Protein AF-A0A932MES5-F1 (afdb_monomer_lite)

Structure (mmCIF, N/CA/C/O backbone):
data_AF-A0A932MES5-F1
#
_entry.id   AF-A0A932MES5-F1
#
loop_
_atom_site.group_PDB
_atom_site.id
_atom_site.type_symbol
_atom_site.label_atom_id
_atom_site.label_alt_id
_atom_site.label_comp_id
_atom_site.label_asym_id
_atom_site.label_entity_id
_atom_site.label_seq_id
_atom_site.pdbx_PDB_ins_code
_atom_site.Cartn_x
_atom_site.Cartn_y
_atom_site.Cartn_z
_atom_site.occupancy
_atom_site.B_iso_or_equiv
_atom_site.auth_seq_id
_atom_site.auth_comp_id
_atom_site.auth_asym_id
_atom_site.auth_atom_id
_atom_site.pdbx_PDB_model_num
ATOM 1 N N . MET A 1 1 ? 33.179 -8.301 -32.224 1.00 54.38 1 MET A N 1
ATOM 2 C CA . MET A 1 1 ? 32.586 -8.571 -30.890 1.00 54.38 1 MET A CA 1
ATOM 3 C C . MET A 1 1 ? 31.951 -7.328 -30.224 1.00 54.38 1 MET A C 1
ATOM 5 O O . MET A 1 1 ? 31.752 -7.349 -29.020 1.00 54.38 1 MET A O 1
ATOM 9 N N . GLY A 1 2 ? 31.568 -6.268 -30.960 1.00 67.69 2 GLY A N 1
ATOM 10 C CA . GLY A 1 2 ? 31.104 -4.998 -30.355 1.00 67.69 2 GLY A CA 1
ATOM 11 C C . GLY A 1 2 ? 29.586 -4.831 -30.155 1.00 67.69 2 GLY A C 1
ATOM 12 O O . GLY A 1 2 ? 29.163 -4.192 -29.198 1.00 67.69 2 GLY A O 1
ATOM 13 N N . ASN A 1 3 ? 28.742 -5.443 -30.995 1.00 71.44 3 ASN A N 1
ATOM 14 C CA . ASN A 1 3 ? 27.302 -5.118 -31.017 1.00 71.44 3 ASN A CA 1
ATOM 15 C C . ASN A 1 3 ? 26.481 -5.723 -29.865 1.00 71.44 3 ASN A C 1
ATOM 17 O O . ASN A 1 3 ? 25.487 -5.134 -29.449 1.00 71.44 3 ASN A O 1
ATOM 21 N N . ARG A 1 4 ? 26.893 -6.869 -29.306 1.00 77.69 4 ARG A N 1
ATOM 22 C CA . ARG A 1 4 ? 26.153 -7.522 -28.206 1.00 77.69 4 ARG A CA 1
ATOM 23 C C . ARG A 1 4 ? 26.232 -6.750 -26.885 1.00 77.69 4 ARG A C 1
ATOM 25 O O . ARG A 1 4 ? 25.272 -6.759 -26.124 1.00 77.69 4 ARG A O 1
ATOM 32 N N . GLY A 1 5 ? 27.347 -6.063 -26.624 1.00 85.31 5 GLY A N 1
ATOM 33 C CA . GLY A 1 5 ? 27.513 -5.255 -25.410 1.00 85.31 5 GLY A CA 1
ATOM 34 C C . GLY A 1 5 ? 26.623 -4.011 -25.408 1.00 85.31 5 GLY A C 1
ATOM 35 O O . GLY A 1 5 ? 25.997 -3.701 -24.397 1.00 85.31 5 GLY A O 1
ATOM 36 N N . LEU A 1 6 ? 26.507 -3.347 -26.562 1.00 88.19 6 LEU A N 1
ATOM 37 C CA . LEU A 1 6 ? 25.660 -2.165 -26.730 1.00 88.19 6 LEU A CA 1
ATOM 38 C C . LEU A 1 6 ? 24.169 -2.504 -26.613 1.00 88.19 6 LEU A C 1
ATOM 40 O O . LEU A 1 6 ? 23.436 -1.785 -25.935 1.00 88.19 6 LEU A O 1
ATOM 44 N N . LEU A 1 7 ? 23.739 -3.623 -27.209 1.00 91.06 7 LEU A N 1
ATOM 45 C CA . LEU A 1 7 ? 22.357 -4.093 -27.098 1.00 91.06 7 LEU A CA 1
ATOM 46 C C . LEU A 1 7 ? 21.989 -4.407 -25.640 1.00 91.06 7 LEU A C 1
ATOM 48 O O . LEU A 1 7 ? 20.979 -3.919 -25.140 1.00 91.06 7 LEU A O 1
ATOM 52 N N . ARG A 1 8 ? 22.862 -5.123 -24.921 1.00 90.88 8 ARG A N 1
ATOM 53 C CA . ARG A 1 8 ? 22.648 -5.453 -23.506 1.00 90.88 8 ARG A CA 1
ATOM 54 C C . ARG A 1 8 ? 22.574 -4.208 -22.625 1.00 90.88 8 ARG A C 1
ATOM 56 O O . ARG A 1 8 ? 21.713 -4.115 -21.756 1.00 90.88 8 ARG A O 1
ATOM 63 N N . LEU A 1 9 ? 23.449 -3.226 -22.856 1.00 92.38 9 LEU A N 1
ATOM 64 C CA . LEU A 1 9 ? 23.413 -1.960 -22.122 1.00 92.38 9 LEU A CA 1
ATOM 65 C C . LEU A 1 9 ? 22.099 -1.206 -22.370 1.00 92.38 9 LEU A C 1
ATOM 67 O O . LEU A 1 9 ? 21.519 -0.653 -21.435 1.00 92.38 9 LEU A O 1
ATOM 71 N N . TYR A 1 10 ? 21.614 -1.196 -23.611 1.00 93.62 10 TYR A N 1
ATOM 72 C CA . TYR A 1 10 ? 20.338 -0.579 -23.961 1.00 93.62 10 TYR A CA 1
ATOM 73 C C . TYR A 1 10 ? 19.156 -1.255 -23.247 1.00 93.62 10 TYR A C 1
ATOM 75 O O . TYR A 1 10 ? 18.339 -0.569 -22.627 1.00 93.62 10 TYR A O 1
ATOM 83 N N . GLU A 1 11 ? 19.106 -2.587 -23.259 1.00 95.00 11 GLU A N 1
ATOM 84 C CA . GLU A 1 11 ? 18.087 -3.373 -22.553 1.00 95.00 11 GLU A CA 1
ATOM 85 C C . GLU A 1 11 ? 18.114 -3.114 -21.044 1.00 95.00 11 GLU A C 1
ATOM 87 O O . GLU A 1 11 ? 17.075 -2.835 -20.446 1.00 95.00 11 GLU A O 1
ATOM 92 N N . MET A 1 12 ? 19.301 -3.101 -20.428 1.00 94.56 12 MET A N 1
ATOM 93 C CA . MET A 1 12 ? 19.449 -2.807 -18.998 1.00 94.56 12 MET A CA 1
ATOM 94 C C . MET A 1 12 ? 18.977 -1.390 -18.649 1.00 94.56 12 MET A C 1
ATOM 96 O O . MET A 1 12 ? 18.321 -1.191 -17.625 1.00 94.56 12 MET A O 1
ATOM 100 N N . ARG A 1 13 ? 19.252 -0.393 -19.502 1.00 95.62 13 ARG A N 1
ATOM 101 C CA . ARG A 1 13 ? 18.749 0.977 -19.302 1.00 95.62 13 ARG A CA 1
ATOM 102 C C . ARG A 1 13 ? 17.227 1.046 -19.409 1.00 95.62 13 ARG A C 1
ATOM 104 O O . ARG A 1 13 ? 16.601 1.728 -18.599 1.00 95.62 13 ARG A O 1
ATOM 111 N N . ARG A 1 14 ? 16.630 0.335 -20.369 1.00 97.00 14 ARG A N 1
ATOM 112 C CA . ARG A 1 14 ? 15.170 0.233 -20.532 1.00 97.00 14 ARG A CA 1
ATOM 113 C C . ARG A 1 14 ? 14.515 -0.441 -19.329 1.00 97.00 14 ARG A C 1
ATOM 115 O O . ARG A 1 14 ? 13.545 0.101 -18.807 1.00 97.00 14 ARG A O 1
ATOM 122 N N . ALA A 1 15 ? 15.071 -1.557 -18.865 1.00 94.94 15 ALA A N 1
ATOM 123 C CA . ALA A 1 15 ? 14.585 -2.274 -17.689 1.00 94.94 15 ALA A CA 1
ATOM 124 C C . ALA A 1 15 ? 14.656 -1.398 -16.432 1.00 94.94 15 ALA A C 1
ATOM 126 O O . ALA A 1 15 ? 13.666 -1.252 -15.723 1.00 94.94 15 ALA A O 1
ATOM 127 N N . ARG A 1 16 ? 15.785 -0.713 -16.206 1.00 96.12 16 ARG A N 1
ATOM 128 C CA . ARG A 1 16 ? 15.932 0.232 -15.091 1.00 96.12 16 ARG A CA 1
ATOM 129 C C . ARG A 1 16 ? 14.898 1.359 -15.148 1.00 96.12 16 ARG A C 1
ATOM 131 O O . ARG A 1 16 ? 14.330 1.712 -14.119 1.00 96.12 16 ARG A O 1
ATOM 138 N N . ALA A 1 17 ? 14.654 1.927 -16.329 1.00 97.00 17 ALA A N 1
ATOM 139 C CA . ALA A 1 17 ? 13.655 2.978 -16.499 1.00 97.00 17 ALA A CA 1
ATOM 140 C C . ALA A 1 17 ? 12.228 2.472 -16.225 1.00 97.00 17 ALA A C 1
ATOM 142 O O . ALA A 1 17 ? 11.444 3.191 -15.616 1.00 97.00 17 ALA A O 1
ATOM 143 N N . ALA A 1 18 ? 11.902 1.243 -16.638 1.00 97.12 18 ALA A N 1
ATOM 144 C CA . ALA A 1 18 ? 10.616 0.621 -16.334 1.00 97.12 18 ALA A CA 1
ATOM 145 C C . ALA A 1 18 ? 10.436 0.405 -14.825 1.00 97.12 18 ALA A C 1
ATOM 147 O O . ALA A 1 18 ? 9.459 0.893 -14.269 1.00 97.12 18 ALA A O 1
ATOM 148 N N . LEU A 1 19 ? 11.427 -0.197 -14.161 1.00 96.50 19 LEU A N 1
ATOM 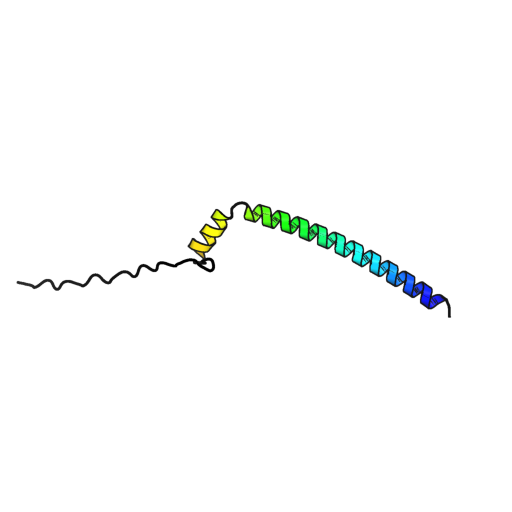149 C CA . LEU A 1 19 ? 11.404 -0.425 -12.712 1.00 96.50 19 LEU A CA 1
ATOM 150 C C . LEU A 1 19 ? 11.307 0.883 -11.920 1.00 96.50 19 LEU A C 1
ATOM 152 O O . LEU A 1 19 ? 10.608 0.959 -10.921 1.00 96.50 19 LEU A O 1
ATOM 156 N N . THR A 1 20 ? 11.979 1.942 -12.375 1.00 97.19 20 THR A N 1
ATOM 157 C CA . THR A 1 20 ? 11.907 3.254 -11.710 1.00 97.19 20 THR A CA 1
ATOM 158 C C . THR A 1 20 ? 10.503 3.856 -11.803 1.00 97.19 20 THR A C 1
ATOM 160 O O . THR A 1 20 ? 10.045 4.469 -10.843 1.00 97.19 20 THR A O 1
ATOM 163 N N . ARG A 1 21 ? 9.806 3.674 -12.934 1.00 97.38 21 ARG A N 1
ATOM 164 C CA . ARG A 1 21 ? 8.404 4.100 -13.063 1.00 97.38 21 ARG A CA 1
ATOM 165 C C . ARG A 1 21 ? 7.487 3.290 -12.156 1.00 97.38 21 ARG A C 1
ATOM 167 O O . ARG A 1 21 ? 6.711 3.886 -11.425 1.00 97.38 21 ARG A O 1
ATOM 174 N N . GLU A 1 22 ? 7.642 1.970 -12.151 1.00 96.00 22 GLU A N 1
ATOM 175 C CA . GLU A 1 22 ? 6.848 1.068 -11.311 1.00 96.00 22 GLU A CA 1
ATOM 176 C C . GLU A 1 22 ? 7.015 1.386 -9.818 1.00 96.00 22 GLU A C 1
ATOM 178 O O . GLU A 1 22 ? 6.033 1.488 -9.090 1.00 96.00 22 GLU A O 1
ATOM 183 N N . ILE A 1 23 ? 8.244 1.658 -9.366 1.00 97.06 23 ILE A N 1
ATOM 184 C CA . ILE A 1 23 ? 8.503 2.122 -7.995 1.00 97.06 23 ILE A CA 1
ATOM 185 C C . ILE A 1 23 ? 7.754 3.429 -7.705 1.00 97.06 23 ILE A C 1
ATOM 187 O O . ILE A 1 23 ? 7.189 3.578 -6.623 1.00 97.06 23 ILE A O 1
ATOM 191 N N . GLY A 1 24 ? 7.740 4.372 -8.650 1.00 97.00 24 GLY A N 1
ATOM 192 C CA . GLY A 1 24 ? 7.013 5.634 -8.502 1.00 97.00 24 GLY A CA 1
ATOM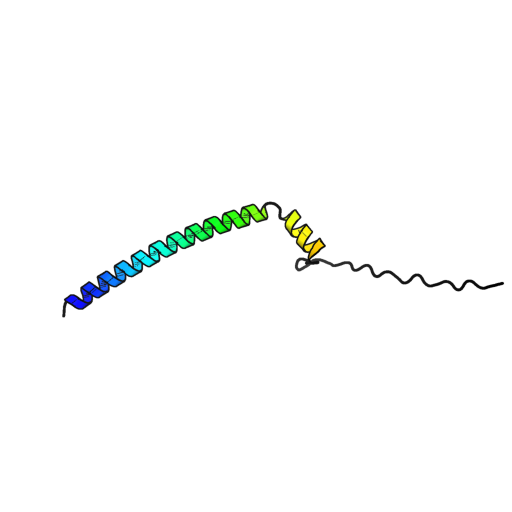 193 C C . GLY A 1 24 ? 5.500 5.437 -8.382 1.00 97.00 24 GLY A C 1
ATOM 194 O O . GLY A 1 24 ? 4.873 6.021 -7.500 1.00 97.00 24 GLY A O 1
ATOM 195 N N . GLU A 1 25 ? 4.926 4.580 -9.224 1.00 96.88 25 GLU A N 1
ATOM 196 C CA . GLU A 1 25 ? 3.501 4.230 -9.194 1.00 96.88 25 GLU A CA 1
ATOM 197 C C . GLU A 1 25 ? 3.120 3.537 -7.878 1.00 96.88 25 GLU A C 1
ATOM 199 O O . GLU A 1 25 ? 2.154 3.933 -7.224 1.00 96.88 25 GLU A O 1
ATOM 204 N N . LEU A 1 26 ? 3.922 2.566 -7.433 1.00 94.69 26 LEU A N 1
ATOM 205 C CA . LEU A 1 26 ? 3.712 1.866 -6.164 1.00 94.69 26 LEU A CA 1
ATOM 206 C C . LEU A 1 26 ? 3.855 2.797 -4.957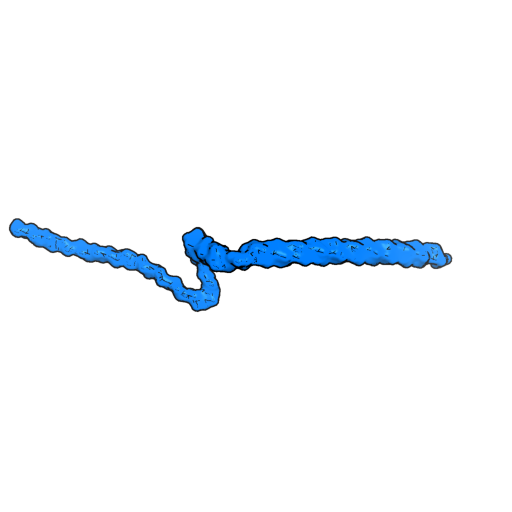 1.00 94.69 26 LEU A C 1
ATOM 208 O O . LEU A 1 26 ? 3.086 2.694 -4.004 1.00 94.69 26 LEU A O 1
ATOM 212 N N . ALA A 1 27 ? 4.809 3.730 -4.986 1.00 93.00 27 ALA A N 1
ATOM 213 C CA . ALA A 1 27 ? 4.968 4.718 -3.923 1.00 93.00 27 ALA A CA 1
ATOM 214 C C . ALA A 1 27 ? 3.746 5.645 -3.825 1.00 93.00 27 ALA A C 1
ATOM 216 O O . ALA A 1 27 ? 3.270 5.910 -2.720 1.00 93.00 27 ALA A O 1
ATOM 217 N N . ALA A 1 28 ? 3.205 6.092 -4.963 1.00 95.62 28 ALA A N 1
ATOM 218 C CA . ALA A 1 28 ? 1.992 6.904 -5.000 1.00 95.62 28 ALA A CA 1
ATOM 219 C C . ALA A 1 28 ? 0.766 6.127 -4.491 1.00 95.62 28 ALA A C 1
ATOM 221 O O . ALA A 1 28 ? 0.005 6.650 -3.676 1.00 95.62 28 ALA A O 1
ATOM 222 N N . ALA A 1 29 ? 0.609 4.866 -4.906 1.00 92.56 29 ALA A N 1
ATOM 223 C CA . ALA A 1 29 ? -0.464 3.995 -4.428 1.00 92.56 29 ALA A CA 1
ATOM 224 C C . ALA A 1 29 ? -0.372 3.755 -2.913 1.00 92.56 29 ALA A C 1
ATOM 226 O O . ALA A 1 29 ? -1.365 3.890 -2.201 1.00 92.56 29 ALA A O 1
ATOM 227 N N . ASN A 1 30 ? 0.829 3.482 -2.397 1.00 93.38 30 ASN A N 1
ATOM 228 C CA . ASN A 1 30 ? 1.056 3.320 -0.962 1.00 93.38 30 ASN A CA 1
ATOM 229 C C . ASN A 1 30 ? 0.731 4.596 -0.179 1.00 93.38 30 ASN A C 1
ATOM 231 O O . ASN A 1 30 ? 0.131 4.515 0.892 1.00 93.38 30 ASN A O 1
ATOM 235 N N . ALA A 1 31 ? 1.100 5.770 -0.697 1.00 91.56 31 ALA A N 1
ATOM 236 C CA . ALA A 1 31 ? 0.770 7.043 -0.063 1.00 91.56 31 ALA A CA 1
ATOM 237 C C . ALA A 1 31 ? -0.750 7.271 -0.010 1.00 91.56 31 ALA A C 1
ATOM 239 O O . ALA A 1 31 ? -1.270 7.633 1.044 1.00 91.56 31 ALA A O 1
ATOM 240 N N . ALA A 1 32 ? -1.463 6.994 -1.106 1.00 92.69 32 ALA A N 1
ATOM 241 C CA . ALA A 1 32 ? -2.920 7.097 -1.162 1.00 92.69 32 ALA A CA 1
ATOM 242 C C . ALA A 1 32 ? -3.604 6.137 -0.174 1.00 92.69 32 ALA A C 1
ATOM 244 O O . ALA A 1 32 ? -4.442 6.566 0.616 1.00 92.69 32 ALA A O 1
ATOM 245 N N . LEU A 1 33 ? -3.181 4.869 -0.139 1.00 88.19 33 LEU A N 1
ATOM 246 C CA . LEU A 1 33 ? -3.687 3.875 0.814 1.00 88.19 33 LEU A CA 1
ATOM 247 C C . LEU A 1 33 ? -3.402 4.275 2.267 1.00 88.19 33 LEU A C 1
ATOM 249 O O . LEU A 1 33 ? -4.232 4.072 3.149 1.00 88.19 33 LEU A O 1
ATOM 253 N N . ALA A 1 34 ? -2.241 4.870 2.544 1.00 81.94 34 ALA A N 1
ATOM 254 C CA . ALA A 1 34 ? -1.899 5.338 3.883 1.00 81.94 34 ALA A CA 1
ATOM 255 C C . ALA A 1 34 ? -2.745 6.543 4.330 1.00 81.94 34 ALA A C 1
ATOM 257 O O . ALA A 1 34 ? -3.002 6.693 5.527 1.00 81.94 34 ALA A O 1
ATOM 258 N N . GLU A 1 35 ? -3.152 7.415 3.406 1.00 82.81 35 GLU A N 1
ATOM 259 C CA . GLU A 1 35 ? -4.130 8.475 3.683 1.00 82.81 35 GLU A CA 1
ATOM 260 C C . GLU A 1 35 ? -5.530 7.892 3.904 1.00 82.81 35 GLU A C 1
ATOM 262 O O . GLU A 1 35 ? -6.194 8.262 4.868 1.00 82.81 35 GLU A O 1
ATOM 267 N N . GLU A 1 36 ? -5.951 6.916 3.098 1.00 77.56 36 GLU A N 1
ATOM 268 C CA . GLU A 1 36 ? -7.242 6.238 3.259 1.00 77.56 36 GLU A CA 1
ATOM 269 C C . GLU A 1 36 ? -7.338 5.513 4.608 1.00 77.56 36 GLU A C 1
ATOM 271 O O . GLU A 1 36 ? -8.296 5.696 5.355 1.00 77.56 36 GLU A O 1
ATOM 276 N N . VAL A 1 37 ? -6.296 4.774 4.998 1.00 79.31 37 VAL A N 1
ATOM 277 C CA . VAL A 1 37 ? -6.208 4.144 6.322 1.00 79.31 37 VAL A CA 1
ATOM 278 C C . VAL A 1 37 ? -6.243 5.187 7.436 1.00 79.31 37 VAL A C 1
ATOM 280 O O . VAL A 1 37 ? -6.869 4.947 8.467 1.00 79.31 37 VAL A O 1
ATOM 283 N N . ARG A 1 38 ? -5.590 6.343 7.270 1.00 74.00 38 ARG A N 1
ATOM 284 C CA . ARG A 1 38 ? -5.666 7.431 8.257 1.00 74.00 38 ARG A CA 1
ATOM 285 C C . ARG A 1 38 ? -7.073 8.008 8.357 1.00 74.00 38 ARG A C 1
ATOM 287 O O . ARG A 1 38 ? -7.558 8.160 9.473 1.00 74.00 38 ARG A O 1
ATOM 294 N N . ALA A 1 39 ? -7.735 8.247 7.230 1.00 71.81 39 ALA A N 1
ATOM 295 C CA . ALA A 1 39 ? -9.113 8.720 7.184 1.00 71.81 39 ALA A CA 1
ATOM 296 C C . ALA A 1 39 ? -10.085 7.718 7.836 1.00 71.81 39 ALA A C 1
ATOM 298 O O . ALA A 1 39 ? -10.933 8.113 8.634 1.00 71.81 39 ALA A O 1
ATOM 299 N N . LEU A 1 40 ? -9.914 6.416 7.591 1.00 64.94 40 LEU A N 1
ATOM 300 C CA . LEU A 1 40 ? -10.700 5.353 8.232 1.00 64.94 40 LEU A CA 1
ATOM 301 C C . LEU A 1 40 ? -10.407 5.223 9.733 1.00 64.94 40 LEU A C 1
ATOM 303 O O . LEU A 1 40 ? -11.280 4.860 10.515 1.00 64.94 40 LEU A O 1
ATOM 307 N N . ARG A 1 41 ? -9.185 5.557 10.156 1.00 63.59 41 ARG A N 1
ATOM 308 C CA . ARG A 1 41 ? -8.779 5.597 11.567 1.00 63.59 41 ARG A CA 1
ATOM 309 C C . ARG A 1 41 ? -9.232 6.852 12.306 1.00 63.59 41 ARG A C 1
ATOM 311 O O . ARG A 1 41 ? -8.960 6.932 13.495 1.00 63.59 41 ARG A O 1
ATOM 318 N N . THR A 1 42 ? -9.900 7.812 11.664 1.00 59.50 42 THR A N 1
ATOM 319 C CA . THR A 1 42 ? -10.320 9.072 12.313 1.00 59.50 42 THR A CA 1
ATOM 320 C C . THR A 1 42 ? -11.382 8.868 13.402 1.00 59.50 42 THR A C 1
ATOM 322 O O . THR A 1 42 ? -11.629 9.783 14.180 1.00 59.50 42 THR A O 1
ATOM 325 N N . ASP A 1 43 ? -11.935 7.659 13.544 1.00 64.88 43 ASP A N 1
ATOM 326 C CA . ASP A 1 43 ? -12.710 7.278 14.728 1.00 64.88 43 ASP A CA 1
ATOM 327 C C . ASP A 1 43 ? -12.186 5.974 15.369 1.00 64.88 43 ASP A C 1
ATOM 329 O O . ASP A 1 43 ? -12.810 4.910 15.277 1.00 64.88 43 ASP A O 1
ATOM 333 N N . PRO A 1 44 ? -11.007 6.020 16.025 1.00 69.44 44 PRO A N 1
ATOM 334 C CA . PRO A 1 44 ? -10.449 4.866 16.724 1.00 69.44 44 PRO A CA 1
ATOM 335 C C . PRO A 1 44 ? -11.377 4.383 17.839 1.00 69.44 44 PRO A C 1
ATOM 337 O O . PRO A 1 44 ? -11.388 3.195 18.142 1.00 69.44 44 PRO A O 1
ATOM 340 N N . ALA A 1 45 ? -12.161 5.294 18.430 1.00 68.94 45 ALA A N 1
ATOM 341 C CA . ALA A 1 45 ? -13.113 4.984 19.486 1.00 68.94 45 ALA A CA 1
ATOM 342 C C . ALA A 1 45 ? -14.280 4.144 18.953 1.00 68.94 45 ALA A C 1
ATOM 344 O O . ALA A 1 45 ? -14.665 3.171 19.593 1.00 68.94 45 ALA A O 1
ATOM 345 N N . ARG A 1 46 ? -14.794 4.448 17.755 1.00 68.50 46 ARG A N 1
ATOM 346 C CA . ARG A 1 46 ? -15.813 3.634 17.077 1.00 68.50 46 ARG A CA 1
ATOM 347 C C . ARG A 1 46 ? -15.287 2.261 16.672 1.00 68.50 46 ARG A C 1
ATOM 349 O O . ARG A 1 46 ? -15.983 1.270 16.869 1.00 68.50 46 ARG A O 1
ATOM 356 N N . VAL A 1 47 ? -14.066 2.187 16.140 1.00 70.88 47 VAL A N 1
ATOM 357 C CA . VAL A 1 47 ? -13.433 0.905 15.775 1.00 70.88 47 VAL A CA 1
ATOM 358 C C . VAL A 1 47 ? -13.178 0.049 17.017 1.00 70.88 47 VAL A C 1
ATOM 360 O O . VAL A 1 47 ? -13.429 -1.153 17.006 1.00 70.88 47 VAL A O 1
ATOM 363 N N . GLU A 1 48 ? -12.721 0.665 18.105 1.00 73.44 48 GLU A N 1
ATOM 364 C CA . GLU A 1 48 ? -12.523 -0.005 19.387 1.00 73.44 48 GLU A CA 1
ATOM 365 C C . GLU A 1 48 ? -13.846 -0.449 20.020 1.00 73.44 48 GLU A C 1
ATOM 367 O O . GLU A 1 48 ? -13.912 -1.561 20.540 1.00 73.44 48 GLU A O 1
ATOM 372 N N . ALA A 1 49 ? -14.904 0.362 19.923 1.00 73.31 49 ALA A N 1
ATOM 373 C CA . ALA A 1 49 ? -16.242 -0.017 20.367 1.00 73.31 49 ALA A CA 1
ATOM 374 C C . ALA A 1 49 ? -16.737 -1.264 19.624 1.00 73.31 49 ALA A C 1
ATOM 376 O O . ALA A 1 49 ? -17.094 -2.243 20.267 1.00 73.31 49 ALA A O 1
ATOM 377 N N . ILE A 1 50 ? -16.646 -1.294 18.290 1.00 74.25 50 ILE A N 1
ATOM 378 C CA . ILE A 1 50 ? -17.035 -2.466 17.484 1.00 74.25 50 ILE A CA 1
ATOM 379 C C . ILE A 1 50 ? -16.178 -3.692 17.838 1.00 74.25 50 ILE A C 1
ATOM 381 O O . ILE A 1 50 ? -16.702 -4.789 18.024 1.00 74.25 50 ILE A O 1
ATOM 385 N N . ALA A 1 51 ? -14.861 -3.524 17.986 1.00 77.81 51 ALA A N 1
ATOM 386 C CA . ALA A 1 51 ? -13.966 -4.622 18.346 1.00 77.81 51 ALA A CA 1
ATOM 387 C C . ALA A 1 51 ? -14.295 -5.229 19.724 1.00 77.81 51 ALA A C 1
ATOM 389 O O . ALA A 1 51 ? -14.229 -6.449 19.877 1.00 77.81 51 ALA A O 1
ATOM 390 N N . ARG A 1 52 ? -14.672 -4.403 20.709 1.00 76.44 52 ARG A N 1
ATOM 391 C CA . ARG A 1 52 ? -15.061 -4.857 22.054 1.00 76.44 52 ARG A CA 1
ATOM 392 C C . ARG A 1 52 ? -16.474 -5.438 22.094 1.00 76.44 52 ARG A C 1
ATOM 394 O O . ARG A 1 52 ? -16.677 -6.462 22.737 1.00 76.44 52 ARG A O 1
ATOM 401 N N . GLU A 1 53 ? -17.432 -4.790 21.436 1.00 73.19 53 GLU A N 1
ATOM 402 C CA . GLU A 1 53 ? -18.860 -5.124 21.517 1.00 73.19 53 GLU A CA 1
ATOM 403 C C . GLU A 1 53 ? -19.246 -6.293 20.607 1.00 73.19 53 GLU A C 1
ATOM 405 O O . GLU A 1 53 ? -19.951 -7.198 21.047 1.00 73.19 53 GLU A O 1
ATOM 410 N N . GLU A 1 54 ? -18.779 -6.306 19.356 1.00 71.44 54 GLU A N 1
ATOM 411 C CA . GLU A 1 54 ? -19.187 -7.319 18.372 1.00 71.44 54 GLU A CA 1
ATOM 412 C C . GLU A 1 54 ? -18.225 -8.506 18.314 1.00 71.44 54 GLU A C 1
ATOM 414 O O . GLU A 1 54 ? -18.648 -9.645 18.118 1.00 71.44 54 GLU A O 1
ATOM 419 N N . LEU A 1 55 ? -16.924 -8.252 18.484 1.00 70.38 55 LEU A N 1
ATOM 420 C CA . LEU A 1 55 ? -15.885 -9.274 18.320 1.00 70.38 55 LEU A CA 1
ATOM 421 C C . LEU A 1 55 ? -15.293 -9.761 19.651 1.00 70.38 55 LEU A C 1
ATOM 423 O O . LEU A 1 55 ? -14.522 -10.721 19.652 1.00 70.38 55 LEU A O 1
ATOM 427 N N . GLY A 1 56 ? -15.626 -9.117 20.778 1.00 74.19 56 GLY A N 1
ATOM 428 C CA . GLY A 1 56 ? -15.095 -9.463 22.102 1.00 74.19 56 GLY A CA 1
ATOM 429 C C . GLY A 1 56 ? -13.568 -9.359 22.207 1.00 74.19 56 GLY A C 1
ATOM 430 O O . GLY A 1 56 ? -12.957 -10.002 23.062 1.00 74.19 56 GLY A O 1
ATOM 431 N N . LEU A 1 57 ? -12.931 -8.597 21.314 1.00 77.12 57 LEU A N 1
ATOM 432 C CA . LEU A 1 57 ? -11.482 -8.457 21.251 1.00 77.12 57 LEU A CA 1
ATOM 433 C C . LEU A 1 57 ? -11.002 -7.505 22.350 1.00 77.12 57 LEU A C 1
ATOM 435 O O . LEU A 1 57 ? -11.576 -6.439 22.575 1.00 77.12 57 LEU A O 1
ATOM 439 N N . VAL A 1 58 ? -9.904 -7.878 23.004 1.00 73.12 58 VAL A N 1
ATOM 440 C CA . VAL A 1 58 ? -9.252 -7.087 24.055 1.00 73.12 58 VAL A CA 1
ATOM 441 C C . VAL A 1 58 ? -7.779 -6.892 23.732 1.00 73.12 58 VAL A C 1
ATOM 443 O O . VAL A 1 58 ? -7.14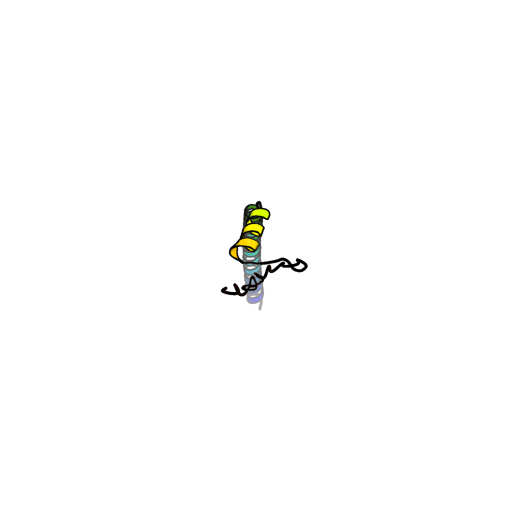5 -7.755 23.118 1.00 73.12 58 VAL A O 1
ATOM 446 N N . LYS A 1 59 ? -7.223 -5.736 24.107 1.00 74.00 59 LYS A N 1
ATOM 447 C CA . LYS A 1 59 ? -5.809 -5.442 23.837 1.00 74.00 59 LYS A CA 1
ATOM 448 C C . LYS A 1 59 ? -4.908 -6.230 24.804 1.00 74.00 59 LYS A C 1
ATOM 450 O O . LYS A 1 59 ? -5.310 -6.494 25.940 1.00 74.00 59 LYS A O 1
ATOM 455 N N . PRO A 1 60 ? -3.674 -6.586 24.398 1.00 70.81 60 PRO A N 1
ATOM 456 C CA . PRO A 1 60 ? -2.711 -7.213 25.299 1.00 70.81 60 PRO A CA 1
ATOM 457 C C . PRO A 1 60 ? -2.478 -6.347 26.547 1.00 70.81 60 PRO A C 1
ATOM 459 O O . PRO A 1 60 ? -2.071 -5.193 26.426 1.00 70.81 60 PRO A O 1
ATOM 462 N N . GLY A 1 61 ? -2.736 -6.904 27.734 1.00 71.69 61 GLY A N 1
ATOM 463 C CA . GLY A 1 61 ? -2.595 -6.210 29.022 1.00 71.69 61 GLY A CA 1
ATOM 464 C C . GLY A 1 61 ? -3.903 -5.749 29.681 1.00 71.69 61 GLY A C 1
ATOM 465 O O . GLY A 1 61 ? -3.850 -5.203 30.780 1.00 71.69 61 GLY A O 1
ATOM 466 N N . GLU A 1 62 ? -5.068 -5.977 29.068 1.00 76.75 62 GLU A N 1
ATOM 467 C CA . GLU A 1 62 ? -6.375 -5.653 29.662 1.00 76.75 62 GLU A CA 1
ATOM 468 C C . GLU A 1 62 ? -6.959 -6.814 30.495 1.00 76.75 62 GLU A C 1
ATOM 470 O O . GLU A 1 62 ? -6.765 -7.987 30.179 1.00 76.75 62 GLU A O 1
ATOM 475 N N . LEU A 1 63 ? -7.694 -6.485 31.568 1.00 71.50 63 LEU A N 1
ATOM 476 C CA . LEU A 1 63 ? -8.378 -7.441 32.452 1.00 71.50 63 LEU A CA 1
ATOM 477 C C . LEU A 1 63 ? -9.843 -7.617 32.028 1.00 71.50 63 LEU A C 1
ATOM 479 O O . LEU A 1 63 ? -10.610 -6.654 32.026 1.00 71.50 63 LEU A O 1
ATOM 483 N N . VAL A 1 64 ? -10.241 -8.851 31.710 1.00 71.50 64 VAL A N 1
ATOM 484 C CA . VAL A 1 64 ? -11.628 -9.208 31.363 1.00 71.50 64 VAL A CA 1
ATOM 485 C C . VAL A 1 64 ? -12.387 -9.631 32.621 1.00 71.50 64 VAL A C 1
ATOM 487 O O . VAL A 1 64 ? -11.986 -10.577 33.297 1.00 71.50 64 VAL A O 1
ATOM 490 N N . TYR A 1 65 ? -13.502 -8.961 32.919 1.00 71.19 65 TYR A N 1
ATOM 491 C CA . TYR A 1 65 ? -14.401 -9.333 34.014 1.00 71.19 65 TYR A CA 1
ATOM 492 C C . TYR A 1 65 ? -15.562 -10.181 33.481 1.00 71.19 65 TYR A C 1
ATOM 494 O O . TYR A 1 65 ? -16.465 -9.666 32.826 1.00 71.19 65 TYR A O 1
ATOM 502 N N . GLU A 1 66 ? -15.557 -11.482 33.777 1.00 71.81 66 GLU A N 1
ATOM 503 C CA . GLU A 1 66 ? -16.687 -12.375 33.497 1.00 71.81 66 GLU A CA 1
ATOM 504 C C . GLU A 1 66 ? -17.589 -12.471 34.739 1.00 71.81 66 GLU A C 1
ATOM 506 O O . GLU A 1 66 ? -17.229 -13.076 35.752 1.00 71.81 66 GLU A O 1
ATOM 511 N N . PHE A 1 67 ? -18.786 -11.886 34.675 1.00 75.06 67 PHE A N 1
ATOM 512 C CA . PHE A 1 67 ? -19.776 -12.013 35.744 1.00 75.06 67 PHE A CA 1
ATOM 513 C C . PHE A 1 67 ? -20.553 -13.320 35.580 1.00 75.06 67 PHE A C 1
ATOM 515 O O . PHE A 1 67 ? -21.493 -13.413 34.791 1.00 75.06 67 PHE A O 1
ATOM 522 N N . ARG A 1 68 ? -20.186 -14.348 36.348 1.00 74.19 68 ARG A N 1
ATOM 523 C CA . ARG A 1 68 ? -20.986 -15.576 36.429 1.00 74.19 68 ARG A CA 1
ATOM 524 C C . ARG A 1 68 ? -22.250 -15.290 37.225 1.00 74.19 68 ARG A C 1
ATOM 526 O O . ARG A 1 68 ? -22.169 -14.878 38.381 1.00 74.19 68 ARG A O 1
ATOM 533 N N . ALA A 1 69 ? -23.412 -15.541 36.623 1.00 66.19 69 ALA A N 1
ATOM 534 C CA . ALA A 1 69 ? -24.671 -15.551 37.351 1.00 66.19 69 ALA A CA 1
ATOM 535 C C . ALA A 1 69 ? -24.565 -16.613 38.451 1.00 66.19 69 ALA A C 1
ATOM 537 O O . ALA A 1 69 ? -24.595 -17.818 38.187 1.00 66.19 69 ALA A O 1
ATOM 538 N N . THR A 1 70 ? -24.383 -16.174 39.693 1.00 63.94 70 THR A N 1
ATOM 539 C CA . THR A 1 70 ? -24.482 -17.061 40.840 1.00 63.94 70 THR A CA 1
ATOM 540 C C . THR A 1 70 ? -25.901 -17.607 40.834 1.00 63.94 70 THR A C 1
ATOM 542 O O . THR A 1 70 ? -26.881 -16.867 40.936 1.00 63.94 70 THR A O 1
ATOM 545 N N . ARG A 1 71 ? -26.026 -18.924 40.634 1.00 60.84 71 ARG A N 1
ATOM 546 C CA . ARG A 1 71 ? -27.283 -19.644 40.823 1.00 60.84 71 ARG A CA 1
ATOM 547 C C . ARG A 1 71 ? -27.820 -19.222 42.188 1.00 60.84 71 ARG A C 1
ATOM 549 O O . ARG A 1 71 ? -27.211 -19.561 43.200 1.00 60.84 71 ARG A O 1
ATOM 556 N N . ARG A 1 72 ? -28.922 -18.462 42.216 1.00 59.66 72 ARG A N 1
ATOM 557 C CA . ARG A 1 72 ? -29.6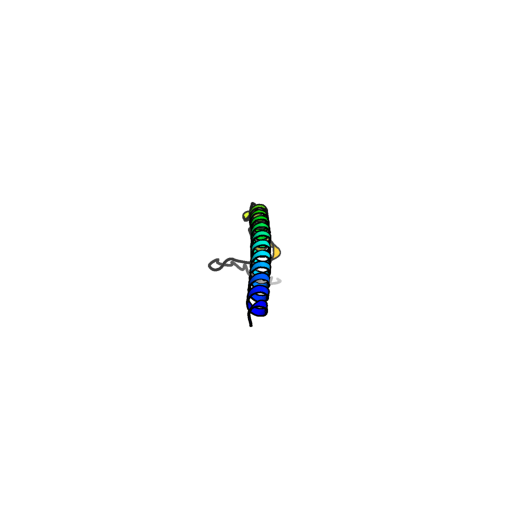44 -18.180 43.463 1.00 59.66 72 ARG A CA 1
ATOM 558 C C . ARG A 1 72 ? -29.899 -19.536 44.128 1.00 59.66 72 ARG A C 1
ATOM 560 O O . ARG A 1 72 ? -30.527 -20.380 43.481 1.00 59.66 72 ARG A O 1
ATOM 567 N N . PRO A 1 73 ? -29.395 -19.798 45.346 1.00 57.50 73 PRO A N 1
ATOM 568 C CA . PRO A 1 73 ? -29.745 -21.025 46.037 1.00 57.50 73 PRO A CA 1
ATOM 569 C C . PRO A 1 73 ? -31.264 -21.017 46.230 1.00 57.50 73 PRO A C 1
ATOM 571 O O . PRO A 1 73 ? -31.828 -20.071 46.779 1.00 57.50 73 PRO A O 1
ATOM 574 N N . SER A 1 74 ? -31.935 -22.033 45.688 1.00 61.19 74 SER A N 1
ATOM 575 C CA . SER A 1 74 ? -33.361 -22.259 45.894 1.00 61.19 74 SER A CA 1
ATOM 576 C C . SER A 1 74 ? -33.562 -22.599 47.365 1.00 61.19 74 SER A C 1
ATOM 578 O O . SER A 1 74 ? -33.216 -23.698 47.797 1.00 61.19 74 SER A O 1
ATOM 580 N N . VAL A 1 75 ? -34.062 -21.635 48.132 1.00 65.25 75 VAL A N 1
ATOM 581 C CA . VAL A 1 75 ? -34.461 -21.835 49.526 1.00 65.25 75 VAL A CA 1
ATOM 582 C C . VAL A 1 75 ? -35.610 -22.853 49.538 1.00 65.25 75 VAL A C 1
ATOM 584 O O . VAL A 1 75 ? -36.603 -22.618 48.842 1.00 65.25 75 VAL A O 1
ATOM 587 N N . PRO A 1 76 ? -35.509 -23.984 50.262 1.00 55.06 76 PRO A N 1
ATOM 588 C CA . PRO A 1 76 ? -36.634 -24.894 50.423 1.00 55.06 76 PRO A CA 1
ATOM 589 C C . PRO A 1 76 ? -37.713 -24.168 51.227 1.00 55.06 76 PRO A C 1
ATOM 591 O O . PRO A 1 76 ? -37.472 -23.756 52.359 1.00 55.06 76 PRO A O 1
ATOM 594 N N . ILE A 1 77 ? -38.888 -23.968 50.633 1.00 63.34 77 ILE A N 1
ATOM 595 C CA . ILE A 1 77 ? -40.059 -23.506 51.377 1.00 63.34 77 ILE A CA 1
ATOM 596 C C . ILE A 1 77 ? -40.532 -24.715 52.182 1.00 63.34 77 ILE A C 1
ATOM 598 O O . ILE A 1 77 ? -41.115 -25.641 51.618 1.00 63.34 77 ILE A O 1
ATOM 602 N N . GLU A 1 78 ? -40.228 -24.731 53.479 1.00 54.78 78 GLU A N 1
ATOM 603 C CA . GLU A 1 78 ? -40.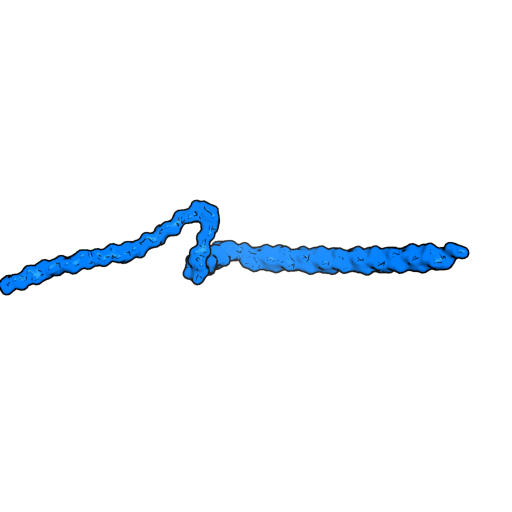833 -25.671 54.420 1.00 54.78 78 GLU A CA 1
ATOM 604 C C . GLU A 1 78 ? -42.355 -25.481 54.377 1.00 54.78 78 GLU A C 1
ATOM 606 O O . GLU A 1 78 ? -42.888 -24.419 54.714 1.00 54.78 78 GLU A O 1
ATOM 611 N N . ALA A 1 79 ? -43.047 -26.505 53.878 1.00 51.38 79 ALA A N 1
ATOM 612 C CA . ALA A 1 79 ? -44.494 -26.598 53.926 1.00 51.38 79 ALA A CA 1
ATOM 613 C C . ALA A 1 79 ? -44.912 -26.954 55.359 1.00 51.38 79 ALA A C 1
ATOM 615 O O . ALA A 1 79 ? -44.359 -27.876 55.958 1.00 51.38 79 ALA A O 1
ATOM 616 N N . ARG A 1 80 ? -45.853 -26.165 55.882 1.00 48.16 80 ARG A N 1
ATOM 617 C CA . ARG A 1 80 ? -46.534 -26.366 57.167 1.00 48.16 80 ARG A CA 1
ATOM 618 C C . ARG A 1 80 ? -47.289 -27.687 57.228 1.00 48.16 80 ARG A C 1
ATOM 620 O O . ARG A 1 80 ? -47.809 -28.100 56.167 1.00 48.16 80 ARG A O 1
#

pLDDT: mean 78.1, std 13.7, range [48.16, 97.38]

Sequence (80 aa):
MGNRGLLRLYEMRRARAALTREIGELAAANAALAEEVRALRTDPARVEAIAREELGLVKPGELVYEFRATRRPSVPIEAR

Radius of gyration: 32.28 Å; chains: 1; bounding box: 79×36×88 Å

Foldseek 3Di:
DPPVVVVVVVVVVVVVVVVVVVVVVVVVVVVVVVVVVVVVCPCVVVVVCCCCPVVVDDDPPDDDDDDDDDDPPDDDPPDD

Secondary structure (DSSP, 8-state):
--HHHHHHHHHHHHHHHHHHHHHHHHHHHHHHHHHHHHHHTT-HHHHHHHHHHTS----TTPPP----------------